Protein AF-A0A7C2QFV3-F1 (afdb_monomer)

Sequence (98 aa):
MKVKLNDEEYEIRLTVKAWPLLAFIDDRRLNAPKSAEEAIKRGEELDQALEKLMEMCVAPKPPKELWSKLLGIINIEENRQLKEAIELYEKFRGEHRG

Mean predicted aligned error: 4.09 Å

Foldseek 3Di:
DWDDDDPDIKAFDDDPVLVVLLVLLCVLVVDDQPDPVSVVVSVVVNVVSLQVNQVVTIPPRDDPVCSVVVNVVVVVVVVVVVVVVVVVVVVVVVVPPD

Secondary structure (DSSP, 8-state):
-EEEETTEEEEE---GGGHHHHHHHHHHHHSPPSSHHHHHHHHHHHHHHHHHHHHHHEESPPP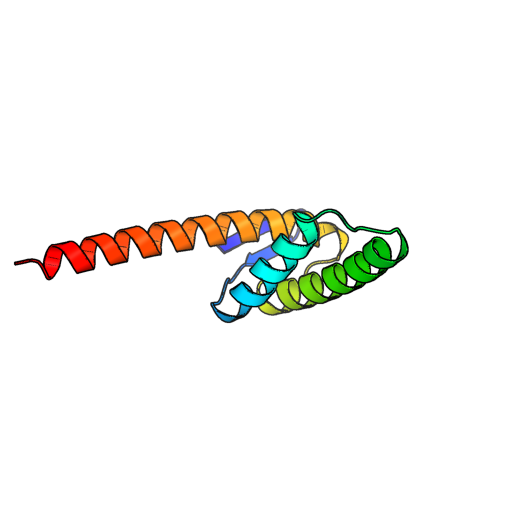GGGHHHHHHHHHHHHHHHHHHHHHHHHHHHHHT--

Solvent-accessible surface area (backbone atoms only — not comparable to full-atom values): 5675 Å² total; per-residue (Å²): 91,79,47,77,57,91,97,44,71,34,38,41,48,90,51,82,83,45,50,68,48,51,55,50,49,47,54,64,69,73,48,81,62,92,43,70,70,52,41,52,54,49,50,56,52,43,53,55,43,49,50,54,46,37,66,69,27,31,42,65,74,72,61,77,90,47,47,68,60,51,50,54,52,49,54,52,52,51,56,50,55,51,52,55,50,50,54,51,50,53,50,53,54,59,71,71,70,114

Radius of gyration: 16.71 Å; Cα contacts (8 Å, |Δi|>4): 59; chains: 1; bounding box: 31×45×50 Å

Structure (mmCIF, N/CA/C/O backbone):
data_AF-A0A7C2QFV3-F1
#
_entry.id   AF-A0A7C2QFV3-F1
#
loop_
_atom_site.group_PDB
_atom_site.id
_atom_site.type_symbol
_atom_site.label_atom_id
_atom_site.label_alt_id
_atom_site.label_comp_id
_atom_site.label_asym_id
_atom_site.label_entity_id
_atom_site.label_seq_id
_atom_site.pdbx_PDB_ins_code
_atom_site.Cartn_x
_atom_site.Cartn_y
_atom_site.Cartn_z
_atom_site.occupancy
_atom_site.B_iso_or_equiv
_atom_site.auth_seq_id
_atom_site.auth_comp_id
_atom_site.auth_asym_id
_atom_site.auth_atom_id
_atom_site.pdbx_PDB_model_num
ATOM 1 N N . MET A 1 1 ? -7.155 2.098 11.946 1.00 92.50 1 MET A N 1
ATOM 2 C CA . MET A 1 1 ? -6.887 3.390 12.620 1.00 92.50 1 MET A CA 1
ATOM 3 C C . MET A 1 1 ? -7.683 4.504 11.950 1.00 92.50 1 MET A C 1
ATOM 5 O O . MET A 1 1 ? -7.973 4.379 10.771 1.00 92.50 1 MET A O 1
ATOM 9 N N . LYS A 1 2 ? -8.023 5.581 12.662 1.00 95.56 2 LYS A N 1
ATOM 10 C CA . LYS A 1 2 ? -8.638 6.780 12.069 1.00 95.56 2 LYS A CA 1
ATOM 11 C C . LYS A 1 2 ? -7.609 7.898 11.973 1.00 95.56 2 LYS A C 1
ATOM 13 O O . LYS A 1 2 ? -6.840 8.086 12.914 1.00 95.56 2 LYS A O 1
ATOM 18 N N . VAL A 1 3 ? -7.599 8.622 10.862 1.00 94.81 3 VAL A N 1
ATOM 19 C CA . VAL A 1 3 ? -6.719 9.771 10.639 1.00 94.81 3 VAL A CA 1
ATOM 20 C C . VAL A 1 3 ? -7.506 10.931 10.060 1.00 94.81 3 VAL A C 1
ATOM 22 O O . VAL A 1 3 ? -8.299 10.756 9.142 1.00 94.81 3 VAL A O 1
ATOM 25 N N . LYS A 1 4 ? -7.276 12.132 10.589 1.00 95.06 4 LYS A N 1
ATOM 26 C CA . LYS A 1 4 ? -7.837 13.359 10.030 1.00 95.06 4 LYS A CA 1
ATOM 27 C C . LYS A 1 4 ? -6.816 13.990 9.092 1.00 95.06 4 LYS A C 1
ATOM 29 O O . LYS A 1 4 ? -5.706 14.302 9.522 1.00 95.06 4 LYS A O 1
ATOM 34 N N . LEU A 1 5 ? -7.185 14.171 7.829 1.00 92.12 5 LEU A N 1
ATOM 35 C CA . LEU A 1 5 ? -6.382 14.881 6.836 1.00 92.12 5 LEU A CA 1
ATOM 36 C C . LEU A 1 5 ? -7.248 15.982 6.228 1.00 92.12 5 LEU A C 1
ATOM 38 O O . LEU A 1 5 ? -8.307 15.707 5.672 1.00 92.12 5 LEU A O 1
ATOM 42 N N . ASN A 1 6 ? -6.782 17.228 6.328 1.00 88.94 6 ASN A N 1
ATOM 43 C CA . ASN A 1 6 ? -7.580 18.416 6.014 1.00 88.94 6 ASN A CA 1
ATOM 44 C C . ASN A 1 6 ? -8.896 18.410 6.827 1.00 88.94 6 ASN A C 1
ATOM 46 O O . ASN A 1 6 ? -8.868 18.238 8.051 1.00 88.94 6 ASN A O 1
ATOM 50 N N . ASP A 1 7 ? -10.031 18.562 6.147 1.00 91.62 7 ASP A N 1
ATOM 51 C CA . ASP A 1 7 ? -11.368 18.594 6.740 1.00 91.62 7 ASP A CA 1
ATOM 52 C C . ASP A 1 7 ? -12.071 17.223 6.743 1.00 91.62 7 ASP A C 1
ATOM 54 O O . ASP A 1 7 ? -13.219 17.130 7.175 1.00 91.62 7 ASP A O 1
ATOM 58 N N . GLU A 1 8 ? -11.393 16.149 6.316 1.00 94.88 8 GLU A N 1
ATOM 59 C CA . GLU A 1 8 ? -11.971 14.806 6.194 1.00 94.88 8 GLU A CA 1
ATOM 60 C C . GLU A 1 8 ? -11.308 13.800 7.155 1.00 94.88 8 GLU A C 1
ATOM 62 O O . GLU A 1 8 ? -10.114 13.878 7.469 1.00 94.88 8 GLU A O 1
ATOM 67 N N . GLU A 1 9 ? -12.103 12.856 7.664 1.00 97.31 9 GLU A N 1
ATOM 68 C CA . GLU A 1 9 ? -11.627 11.724 8.462 1.00 97.31 9 GLU A CA 1
ATOM 69 C C . GLU A 1 9 ? -11.579 10.476 7.580 1.00 97.31 9 GLU A C 1
ATOM 71 O O . GLU A 1 9 ? -12.582 10.086 6.988 1.00 97.31 9 GLU A O 1
ATOM 76 N N . TYR A 1 10 ? -10.415 9.834 7.542 1.00 97.31 10 TYR A N 1
ATOM 77 C CA . TYR A 1 10 ? -10.198 8.577 6.849 1.00 97.31 10 TYR A CA 1
ATOM 78 C C . TYR A 1 10 ? -9.996 7.454 7.854 1.00 97.31 10 TYR A C 1
ATOM 80 O O . TYR A 1 10 ? -9.192 7.542 8.787 1.00 97.31 10 TYR A O 1
ATOM 88 N N . GLU A 1 11 ? -10.696 6.357 7.633 1.00 97.25 11 GLU A N 1
ATOM 89 C CA . GLU A 1 11 ? -10.468 5.110 8.326 1.00 97.25 11 GLU A CA 1
ATOM 90 C C . GLU A 1 11 ? -9.543 4.218 7.500 1.00 97.25 11 GLU A C 1
ATOM 92 O O . GLU A 1 11 ? -9.860 3.838 6.377 1.00 97.25 11 GLU A O 1
ATOM 97 N N . ILE A 1 12 ? -8.404 3.863 8.086 1.00 95.81 12 ILE A N 1
ATOM 98 C CA . ILE A 1 12 ? -7.425 2.950 7.509 1.00 95.81 12 ILE 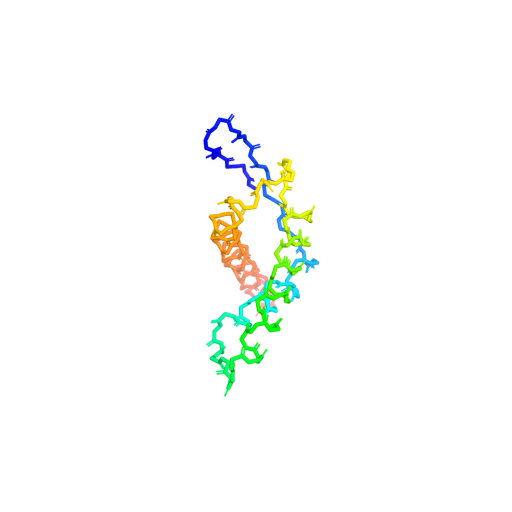A CA 1
ATOM 99 C C . ILE A 1 12 ? -7.608 1.569 8.136 1.00 95.81 12 ILE A C 1
ATOM 101 O O . ILE A 1 12 ? -7.473 1.407 9.355 1.00 95.81 12 ILE A O 1
ATOM 105 N N . ARG A 1 13 ? -7.880 0.564 7.308 1.00 93.88 13 ARG A N 1
ATOM 106 C CA . ARG A 1 13 ? -8.008 -0.842 7.704 1.00 93.88 13 ARG A CA 1
ATOM 107 C C . ARG A 1 13 ? -7.090 -1.701 6.848 1.00 93.88 13 ARG A C 1
ATOM 109 O O . ARG A 1 13 ? -7.436 -2.065 5.729 1.00 93.88 13 ARG A O 1
ATOM 116 N N . LEU A 1 14 ? -5.926 -2.050 7.392 1.00 92.25 14 LEU A N 1
ATOM 117 C CA . LEU A 1 14 ? -5.055 -3.022 6.742 1.00 92.25 14 LEU A CA 1
ATOM 118 C C . LEU A 1 14 ? -5.610 -4.427 6.911 1.00 92.25 14 LEU A C 1
ATOM 120 O O . LEU A 1 14 ? -6.028 -4.832 7.994 1.00 92.25 14 LEU A O 1
ATOM 124 N N . THR A 1 15 ? -5.603 -5.163 5.810 1.00 88.00 15 THR A N 1
ATOM 125 C CA . THR A 1 15 ? -5.967 -6.575 5.773 1.00 88.00 15 THR A CA 1
ATOM 126 C C . THR A 1 15 ? -4.801 -7.356 5.188 1.00 88.00 15 THR A C 1
ATOM 128 O O . THR A 1 15 ? -4.009 -6.810 4.422 1.00 88.00 15 THR A O 1
ATOM 131 N N . VAL A 1 16 ? -4.729 -8.659 5.463 1.00 88.75 16 VAL A N 1
ATOM 132 C CA . VAL A 1 16 ? -3.717 -9.550 4.860 1.00 88.75 16 VAL A CA 1
ATOM 133 C C . VAL A 1 16 ? -3.733 -9.493 3.323 1.00 88.75 16 VAL A C 1
ATOM 135 O O . VAL A 1 16 ? -2.707 -9.695 2.681 1.00 88.75 16 VAL A O 1
ATOM 138 N N . LYS A 1 17 ? -4.876 -9.155 2.709 1.00 91.56 17 LYS A N 1
ATOM 139 C CA . LYS A 1 17 ? -4.998 -9.005 1.249 1.00 91.56 17 LYS A CA 1
ATOM 140 C C . LYS A 1 17 ? -4.244 -7.789 0.696 1.00 91.56 17 LYS A C 1
ATOM 142 O O . LYS A 1 17 ? -3.997 -7.745 -0.505 1.00 91.56 17 LYS A O 1
ATOM 147 N N . ALA A 1 18 ? -3.872 -6.833 1.546 1.00 93.88 18 ALA A N 1
ATOM 148 C CA . ALA A 1 18 ? -3.099 -5.658 1.160 1.00 93.88 18 ALA A CA 1
ATOM 149 C C . ALA A 1 18 ? -1.595 -5.948 1.041 1.00 93.88 18 ALA A C 1
ATOM 151 O O . ALA A 1 18 ? -0.907 -5.259 0.294 1.00 93.88 18 ALA A O 1
ATOM 152 N N . TRP A 1 19 ? -1.077 -6.977 1.722 1.00 93.06 19 TRP A N 1
ATOM 153 C CA . TRP A 1 19 ? 0.363 -7.266 1.759 1.00 93.06 19 TRP A CA 1
ATOM 154 C C . TRP A 1 19 ? 0.996 -7.509 0.383 1.00 93.06 19 TRP A C 1
ATOM 156 O O . TRP A 1 19 ? 2.055 -6.940 0.129 1.00 93.06 19 TRP A O 1
ATOM 166 N N . PRO A 1 20 ? 0.379 -8.259 -0.556 1.00 94.94 20 PRO A N 1
ATOM 167 C CA . PRO A 1 20 ? 0.944 -8.395 -1.899 1.00 94.94 20 PRO A CA 1
ATOM 168 C C . PRO A 1 20 ? 1.045 -7.060 -2.648 1.00 94.94 20 PRO A C 1
ATOM 170 O O . PRO A 1 20 ? 1.989 -6.859 -3.408 1.00 94.94 20 PRO A O 1
ATOM 173 N N . LEU A 1 21 ? 0.095 -6.142 -2.431 1.00 95.81 21 LEU A N 1
ATOM 174 C CA . LEU A 1 21 ? 0.124 -4.807 -3.035 1.00 95.81 21 LEU A CA 1
ATOM 175 C C . LEU A 1 21 ? 1.223 -3.943 -2.413 1.00 95.81 21 LEU A C 1
ATOM 177 O O . LEU A 1 21 ? 1.937 -3.272 -3.149 1.00 95.81 21 LEU A O 1
ATOM 181 N N . LEU A 1 22 ? 1.388 -3.989 -1.090 1.00 95.00 22 LEU A N 1
ATOM 182 C CA . LEU A 1 22 ? 2.451 -3.266 -0.384 1.00 95.00 22 LEU A CA 1
ATOM 183 C C . LEU A 1 22 ? 3.837 -3.746 -0.823 1.00 95.00 22 LEU A C 1
ATOM 185 O O . LEU A 1 22 ? 4.655 -2.935 -1.246 1.00 95.00 22 LEU A O 1
ATOM 189 N N . ALA A 1 23 ? 4.050 -5.063 -0.865 1.00 93.69 23 ALA A N 1
ATOM 190 C CA . ALA A 1 23 ? 5.295 -5.651 -1.353 1.00 93.69 23 ALA A CA 1
ATOM 191 C C . ALA A 1 23 ? 5.591 -5.265 -2.813 1.00 93.69 23 ALA A C 1
ATOM 193 O O . ALA A 1 23 ? 6.732 -4.962 -3.159 1.00 93.69 23 ALA A O 1
ATOM 194 N N . PHE A 1 24 ? 4.566 -5.246 -3.671 1.00 95.56 24 PHE A N 1
ATOM 195 C CA . PHE A 1 24 ? 4.708 -4.797 -5.054 1.00 95.56 24 PHE A CA 1
ATOM 196 C C . PHE A 1 24 ? 5.090 -3.313 -5.145 1.00 95.56 24 PHE A C 1
ATOM 198 O O . PHE A 1 24 ? 6.003 -2.953 -5.886 1.00 95.56 24 PHE A O 1
ATOM 205 N N . ILE A 1 25 ? 4.415 -2.448 -4.382 1.00 94.75 25 ILE A N 1
ATOM 206 C CA . ILE A 1 25 ? 4.706 -1.011 -4.336 1.00 94.75 25 ILE A CA 1
ATOM 207 C C . ILE A 1 25 ? 6.147 -0.774 -3.869 1.00 94.75 25 ILE A C 1
ATOM 209 O O . ILE A 1 25 ? 6.863 0.021 -4.479 1.00 94.75 25 ILE A O 1
ATOM 213 N N . ASP A 1 26 ? 6.595 -1.484 -2.836 1.00 92.31 26 ASP A N 1
ATOM 214 C CA . ASP A 1 26 ? 7.955 -1.358 -2.318 1.00 92.31 26 ASP A CA 1
ATOM 215 C C . ASP A 1 26 ? 9.006 -1.865 -3.314 1.00 92.31 26 ASP A C 1
ATOM 217 O O . ASP A 1 26 ? 9.988 -1.162 -3.557 1.00 92.31 26 ASP A O 1
ATOM 221 N N . ASP A 1 27 ? 8.780 -3.007 -3.978 1.00 92.75 27 ASP A N 1
ATOM 222 C CA . ASP A 1 27 ? 9.655 -3.499 -5.057 1.00 92.75 27 ASP A CA 1
ATOM 223 C C . ASP A 1 27 ? 9.845 -2.443 -6.152 1.00 92.75 27 ASP A C 1
ATOM 225 O O . ASP A 1 27 ? 10.970 -2.148 -6.572 1.00 92.75 27 ASP A O 1
ATOM 229 N N . ARG A 1 28 ? 8.741 -1.829 -6.591 1.00 89.81 28 ARG A N 1
ATOM 230 C CA . ARG A 1 28 ? 8.771 -0.815 -7.647 1.00 89.81 28 ARG A CA 1
ATOM 231 C C . ARG A 1 28 ? 9.444 0.482 -7.215 1.00 89.81 28 ARG A C 1
ATOM 233 O O . ARG A 1 28 ? 10.066 1.121 -8.063 1.00 89.81 28 ARG A O 1
ATOM 240 N N . ARG A 1 29 ? 9.350 0.858 -5.935 1.00 86.38 29 ARG A N 1
ATOM 241 C CA . ARG A 1 29 ? 9.962 2.078 -5.378 1.00 86.38 29 ARG A CA 1
ATOM 242 C C . ARG A 1 29 ? 11.449 1.930 -5.075 1.00 86.38 29 ARG A C 1
ATOM 244 O O . ARG A 1 29 ? 12.186 2.898 -5.234 1.00 86.38 29 ARG A O 1
ATOM 251 N N . LEU A 1 30 ? 11.881 0.762 -4.604 1.00 89.19 30 LEU A N 1
ATOM 252 C CA . LEU A 1 30 ? 13.249 0.549 -4.122 1.00 89.19 30 LEU A CA 1
ATOM 253 C C . LEU A 1 30 ? 14.227 0.185 -5.242 1.00 89.19 30 LEU A C 1
ATOM 255 O O . LEU A 1 30 ? 15.419 0.473 -5.137 1.00 89.19 30 LEU A O 1
ATOM 259 N N . ASN A 1 31 ? 13.741 -0.415 -6.327 1.00 90.38 31 ASN A N 1
ATOM 260 C CA . ASN A 1 31 ? 14.587 -0.807 -7.446 1.00 90.38 31 ASN A CA 1
ATOM 261 C C . ASN A 1 31 ? 14.631 0.283 -8.517 1.00 90.38 31 ASN A C 1
ATOM 263 O O . ASN A 1 31 ? 13.597 0.649 -9.071 1.00 90.38 31 ASN A O 1
ATOM 267 N N . ALA A 1 32 ? 15.828 0.736 -8.887 1.00 90.12 32 ALA A N 1
ATOM 268 C CA . ALA A 1 32 ? 15.981 1.678 -9.992 1.00 90.12 32 ALA A CA 1
ATOM 269 C C . ALA A 1 32 ? 15.516 1.048 -11.326 1.00 90.12 32 ALA A C 1
ATOM 271 O O . ALA A 1 32 ? 15.859 -0.108 -11.607 1.00 90.12 32 ALA A O 1
ATOM 272 N N . PRO A 1 33 ? 14.746 1.772 -12.160 1.00 93.81 33 PRO A N 1
ATOM 273 C CA . PRO A 1 33 ? 14.439 1.327 -13.515 1.00 93.81 33 PRO A CA 1
ATOM 274 C C . PRO A 1 33 ? 15.714 1.330 -14.369 1.00 93.81 33 PRO A C 1
ATOM 276 O O . PRO A 1 33 ? 16.595 2.170 -14.190 1.00 93.81 33 PRO A O 1
ATOM 279 N N . LYS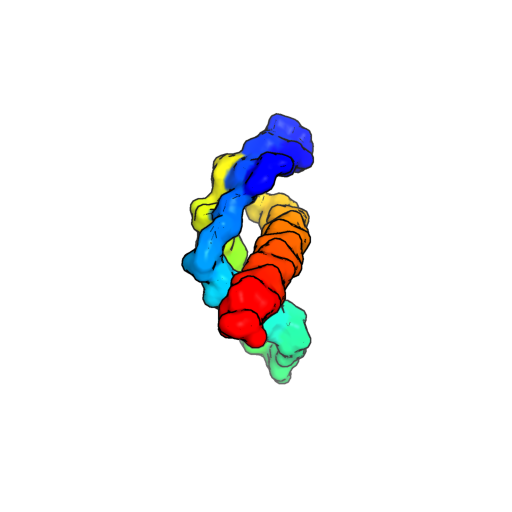 A 1 34 ? 15.815 0.401 -15.323 1.00 95.44 34 LYS A N 1
ATOM 280 C CA . LYS A 1 34 ? 16.983 0.263 -16.211 1.00 95.44 34 LYS A CA 1
ATOM 281 C C . LYS A 1 34 ? 1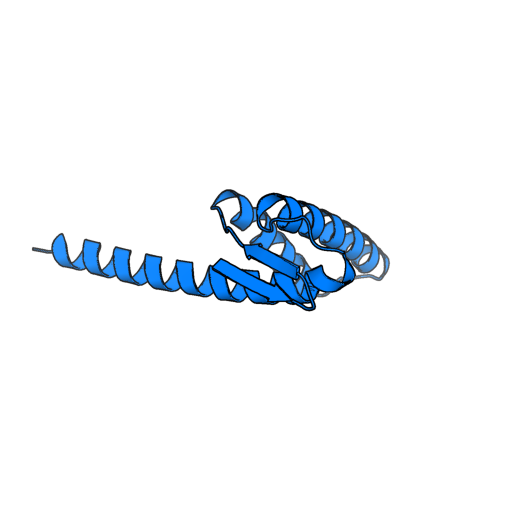6.895 1.148 -17.456 1.00 95.44 34 LYS A C 1
ATOM 283 O O . LYS A 1 34 ? 17.867 1.257 -18.195 1.00 95.44 34 LYS A O 1
ATOM 288 N N . SER A 1 35 ? 15.727 1.731 -17.713 1.00 97.38 35 SER A N 1
ATOM 289 C CA . SER A 1 35 ? 15.433 2.567 -18.880 1.00 97.38 35 SER A CA 1
ATOM 290 C C . SER A 1 35 ? 14.297 3.547 -18.582 1.00 97.38 35 SER A C 1
ATOM 292 O O . SER A 1 35 ? 13.570 3.386 -17.597 1.00 97.38 35 SER A O 1
ATOM 294 N N . ALA A 1 36 ? 14.130 4.550 -19.445 1.00 96.38 36 ALA A N 1
ATOM 295 C CA . ALA A 1 36 ? 13.009 5.483 -19.363 1.00 96.38 36 ALA A CA 1
ATOM 296 C C . ALA A 1 36 ? 11.671 4.777 -19.638 1.00 96.38 36 ALA A C 1
ATOM 298 O O . ALA A 1 36 ? 10.690 5.026 -18.943 1.00 96.38 36 ALA A O 1
ATOM 299 N N . GLU A 1 37 ? 11.645 3.841 -20.588 1.00 97.31 37 GLU A N 1
ATOM 300 C CA . GLU A 1 37 ? 10.468 3.035 -20.916 1.00 97.31 37 GLU A CA 1
ATOM 301 C C . GLU A 1 37 ? 10.029 2.181 -19.721 1.00 97.31 37 GLU A C 1
ATOM 303 O O . GLU A 1 37 ? 8.844 2.120 -19.390 1.00 97.31 37 GLU A O 1
ATOM 308 N N . GLU A 1 38 ? 10.984 1.557 -19.024 1.00 95.69 38 GLU A N 1
ATOM 309 C CA . GLU A 1 38 ? 10.693 0.820 -17.794 1.00 95.69 38 GLU A CA 1
ATOM 310 C C . GLU A 1 38 ? 10.188 1.750 -16.686 1.00 95.69 38 GLU A C 1
ATOM 312 O O . GLU A 1 38 ? 9.259 1.385 -15.967 1.00 95.69 38 GLU A O 1
ATOM 317 N N . ALA A 1 39 ? 10.758 2.950 -16.551 1.00 95.00 39 ALA A N 1
ATOM 318 C CA . ALA A 1 39 ? 10.313 3.925 -15.560 1.00 95.00 39 ALA A CA 1
ATOM 319 C C . ALA A 1 39 ? 8.851 4.349 -15.786 1.00 95.00 39 ALA A C 1
ATOM 321 O O . ALA A 1 39 ? 8.072 4.368 -14.834 1.00 95.00 39 ALA A O 1
ATOM 322 N N . ILE A 1 40 ? 8.466 4.624 -17.039 1.00 96.00 40 ILE A N 1
ATOM 323 C CA . ILE A 1 40 ? 7.090 4.990 -17.413 1.00 96.00 40 ILE A CA 1
ATOM 324 C C . ILE A 1 40 ? 6.129 3.848 -17.078 1.00 96.00 40 ILE A C 1
ATOM 326 O O . ILE A 1 40 ? 5.166 4.055 -16.342 1.00 96.00 40 ILE A O 1
ATOM 330 N N . LYS A 1 41 ? 6.439 2.626 -17.528 1.00 95.19 41 LYS A N 1
ATOM 331 C CA . LYS A 1 41 ? 5.613 1.445 -17.244 1.00 95.19 41 LYS A CA 1
ATOM 332 C C . LYS A 1 41 ? 5.449 1.207 -15.740 1.00 95.19 41 LYS A C 1
ATOM 334 O O . LYS A 1 41 ? 4.356 0.903 -15.271 1.00 95.19 41 LYS A O 1
ATOM 339 N N . ARG A 1 42 ? 6.526 1.352 -14.963 1.00 94.50 42 ARG A N 1
ATOM 340 C CA . ARG A 1 42 ? 6.468 1.211 -13.501 1.00 94.50 42 ARG A CA 1
ATOM 341 C C . ARG A 1 42 ? 5.612 2.289 -12.846 1.00 94.50 42 ARG A C 1
ATOM 343 O O . ARG A 1 42 ? 4.950 1.988 -11.860 1.00 94.50 42 ARG A O 1
ATOM 350 N N . GLY A 1 43 ? 5.612 3.512 -13.375 1.00 93.12 43 GLY A N 1
ATOM 351 C CA . GLY A 1 43 ? 4.714 4.573 -12.920 1.00 93.12 43 GLY A CA 1
ATOM 352 C C . GLY A 1 43 ? 3.244 4.176 -13.065 1.00 93.12 43 GLY A C 1
ATOM 353 O O . GLY A 1 43 ? 2.485 4.271 -12.105 1.00 93.12 43 GLY A O 1
ATOM 354 N N . GLU A 1 44 ? 2.865 3.634 -14.223 1.00 95.25 44 GLU A N 1
ATOM 355 C CA . GLU A 1 44 ? 1.498 3.153 -14.478 1.00 95.25 44 GLU A CA 1
ATOM 356 C C . GLU A 1 44 ? 1.116 1.983 -13.560 1.00 95.25 44 GLU A C 1
ATOM 358 O O . GLU A 1 44 ? 0.018 1.942 -13.003 1.00 95.25 44 GLU A O 1
ATOM 363 N N . GLU A 1 45 ? 2.034 1.033 -13.369 1.00 94.94 45 GLU A N 1
ATOM 364 C CA . GLU A 1 45 ? 1.840 -0.092 -12.455 1.00 94.94 45 GLU A CA 1
ATOM 365 C C . GLU A 1 45 ? 1.672 0.368 -10.994 1.00 94.94 45 GLU A C 1
ATOM 367 O O . GLU A 1 45 ? 0.826 -0.163 -10.269 1.00 94.94 45 GLU A O 1
ATOM 372 N N . LEU A 1 46 ? 2.460 1.359 -10.561 1.00 94.50 46 LEU A N 1
ATOM 373 C CA . LEU A 1 46 ? 2.374 1.952 -9.226 1.00 94.50 46 LEU A CA 1
ATOM 374 C C . LEU A 1 46 ? 1.038 2.661 -9.012 1.00 94.50 46 LEU A C 1
ATOM 376 O O . LEU A 1 46 ? 0.408 2.444 -7.979 1.00 94.50 46 LEU A O 1
ATOM 380 N N . ASP A 1 47 ? 0.575 3.447 -9.984 1.00 94.75 47 ASP A N 1
ATOM 381 C CA . ASP A 1 47 ? -0.720 4.126 -9.904 1.00 94.75 47 ASP A CA 1
ATOM 382 C C . ASP A 1 47 ? -1.873 3.125 -9.748 1.00 94.75 47 ASP A C 1
ATOM 384 O O . ASP A 1 47 ? -2.744 3.309 -8.895 1.00 94.75 47 ASP A O 1
ATOM 388 N N . GLN A 1 48 ? -1.852 2.022 -10.504 1.00 96.06 48 GLN A N 1
ATOM 389 C CA . GLN A 1 48 ? -2.860 0.962 -10.396 1.00 96.06 48 GLN A CA 1
ATOM 390 C C . GLN A 1 48 ? -2.803 0.230 -9.049 1.00 96.06 48 GLN A C 1
ATOM 392 O O . GLN A 1 48 ? -3.842 -0.122 -8.481 1.00 96.06 48 GLN A O 1
ATOM 397 N N . ALA A 1 49 ? -1.601 -0.036 -8.534 1.00 96.12 49 ALA A N 1
ATOM 398 C CA . ALA A 1 49 ? -1.428 -0.693 -7.243 1.00 96.12 49 ALA A CA 1
ATOM 399 C C . ALA A 1 49 ? -1.890 0.208 -6.089 1.00 96.12 49 ALA A C 1
ATOM 401 O O . ALA A 1 49 ? -2.578 -0.267 -5.183 1.00 96.12 49 ALA A O 1
ATOM 402 N N . LEU A 1 50 ? -1.569 1.504 -6.149 1.00 95.94 50 LEU A N 1
ATOM 403 C CA . LEU A 1 50 ? -2.011 2.492 -5.169 1.00 95.94 50 LEU A CA 1
ATOM 404 C C . LEU A 1 50 ? -3.521 2.675 -5.202 1.00 95.94 50 LEU A C 1
ATOM 406 O O . LEU A 1 50 ? -4.134 2.703 -4.142 1.00 95.94 50 LEU A O 1
ATOM 410 N N . GLU A 1 51 ? -4.136 2.722 -6.383 1.00 96.75 51 GLU A N 1
ATOM 411 C CA . GLU A 1 51 ? -5.590 2.803 -6.493 1.00 96.75 51 GLU A CA 1
ATOM 412 C C . GLU A 1 51 ? -6.277 1.640 -5.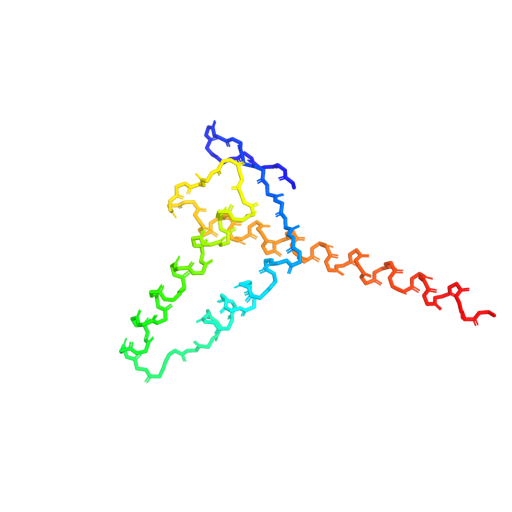771 1.00 96.75 51 GLU A C 1
ATOM 414 O O . GLU A 1 51 ? -7.122 1.859 -4.902 1.00 96.75 51 GLU A O 1
ATOM 419 N N . LYS A 1 52 ? -5.849 0.405 -6.063 1.00 96.50 52 LYS A N 1
ATOM 420 C CA . LYS A 1 52 ? -6.385 -0.802 -5.417 1.00 96.50 52 LYS A CA 1
ATOM 421 C C . LYS A 1 52 ? -6.140 -0.809 -3.912 1.00 96.50 52 LYS A C 1
ATOM 423 O O . LYS A 1 52 ? -7.005 -1.241 -3.153 1.00 96.50 52 LYS A O 1
ATOM 428 N N . LEU A 1 53 ? -4.970 -0.346 -3.473 1.00 96.88 53 LEU A N 1
ATOM 429 C CA . LEU A 1 53 ? -4.644 -0.251 -2.054 1.00 96.88 53 LEU A CA 1
ATOM 430 C C . LEU A 1 53 ? -5.562 0.755 -1.347 1.00 96.88 53 LEU A C 1
ATOM 432 O O . LEU A 1 53 ? -6.088 0.448 -0.280 1.00 96.88 53 LEU A O 1
ATOM 436 N N . MET A 1 54 ? -5.788 1.928 -1.943 1.00 96.69 54 MET A N 1
ATOM 437 C CA . MET A 1 54 ? -6.651 2.967 -1.377 1.00 96.69 54 MET A CA 1
ATOM 438 C C . MET A 1 54 ? -8.111 2.514 -1.316 1.00 96.69 54 MET A C 1
ATOM 440 O O . MET A 1 54 ? -8.753 2.702 -0.290 1.00 96.69 54 MET A O 1
ATOM 444 N N . GLU A 1 55 ? -8.616 1.856 -2.361 1.00 95.50 55 GLU A N 1
ATOM 445 C CA . GLU A 1 55 ? -9.967 1.273 -2.377 1.00 95.50 55 GLU A CA 1
ATOM 446 C C . GLU A 1 55 ? -10.161 0.182 -1.322 1.00 95.50 55 GLU A C 1
ATOM 448 O O . GLU A 1 55 ? -11.239 0.056 -0.743 1.00 95.50 55 GLU A O 1
ATOM 453 N N . MET A 1 56 ? -9.126 -0.621 -1.078 1.00 95.62 56 MET A N 1
ATOM 454 C CA . MET A 1 56 ? -9.196 -1.732 -0.136 1.00 95.62 56 MET A CA 1
ATOM 455 C C . MET A 1 56 ? -9.056 -1.282 1.317 1.00 95.62 56 MET A C 1
ATOM 457 O O . MET A 1 56 ? -9.707 -1.843 2.200 1.00 95.62 56 MET A O 1
ATOM 461 N N . CYS A 1 57 ? -8.168 -0.321 1.566 1.00 95.94 57 CYS A N 1
ATOM 462 C CA . CYS A 1 57 ? -7.665 -0.045 2.905 1.00 95.94 57 CYS A CA 1
ATOM 463 C C . CYS A 1 57 ? -8.102 1.304 3.466 1.00 95.94 57 CYS A C 1
ATOM 465 O O . CYS A 1 57 ? -7.870 1.518 4.652 1.00 95.94 57 CYS A O 1
ATOM 467 N N . VAL A 1 58 ? -8.687 2.210 2.674 1.00 96.75 58 VAL A N 1
ATOM 468 C CA . VAL A 1 58 ? -9.033 3.567 3.121 1.00 96.75 58 VAL A CA 1
ATOM 469 C C . VAL A 1 58 ? -10.495 3.886 2.818 1.00 96.75 58 VAL A C 1
ATOM 471 O O . VAL A 1 58 ? -10.944 3.788 1.678 1.00 96.75 58 VAL A O 1
ATOM 474 N N . ALA A 1 59 ? -11.240 4.294 3.844 1.00 96.19 59 ALA A N 1
ATOM 475 C CA . ALA A 1 59 ? -12.632 4.712 3.722 1.00 96.19 59 ALA A CA 1
ATOM 476 C C . ALA A 1 59 ? -12.840 6.110 4.334 1.00 96.19 59 ALA A C 1
ATOM 478 O O . ALA A 1 59 ? -12.468 6.302 5.492 1.00 96.19 59 ALA A O 1
ATOM 479 N N . PRO A 1 60 ? -13.455 7.068 3.617 1.00 95.75 60 PRO A N 1
ATOM 480 C CA . PRO A 1 60 ? -13.869 7.001 2.206 1.00 95.75 60 PRO A CA 1
ATOM 481 C C . PRO A 1 60 ? -12.670 6.957 1.235 1.00 95.75 60 PRO A C 1
ATOM 483 O O . PRO A 1 60 ? -11.535 7.189 1.651 1.00 95.75 60 PRO A O 1
ATOM 486 N N . LYS A 1 61 ? -12.906 6.641 -0.056 1.00 93.94 61 LYS A N 1
ATOM 487 C CA . LYS A 1 61 ? -11.830 6.605 -1.071 1.00 93.94 61 LYS A CA 1
ATOM 488 C C . LYS A 1 61 ? -11.190 8.000 -1.159 1.00 93.94 61 LYS A C 1
ATOM 490 O O . LYS A 1 61 ? -11.886 8.948 -1.525 1.00 93.94 61 LYS A O 1
ATOM 495 N N . PRO A 1 62 ? -9.890 8.137 -0.857 1.00 94.19 62 PRO A N 1
ATOM 496 C CA . PRO A 1 62 ? -9.230 9.430 -0.813 1.00 94.19 62 PRO A CA 1
ATOM 497 C C . PRO A 1 62 ? -8.943 9.969 -2.223 1.00 94.19 62 PRO A C 1
ATOM 499 O O . PRO A 1 62 ? -8.674 9.184 -3.145 1.00 94.19 62 PRO A O 1
ATOM 502 N N . PRO A 1 63 ? -8.914 11.301 -2.399 1.00 95.19 63 PRO A N 1
ATOM 503 C CA . PRO A 1 63 ? -8.454 11.922 -3.635 1.00 95.19 63 PRO A CA 1
ATOM 504 C C . PRO A 1 63 ? -6.958 11.634 -3.876 1.00 95.19 63 PRO A C 1
ATOM 506 O O . PRO A 1 63 ? -6.190 11.421 -2.928 1.00 95.19 63 PRO A O 1
ATOM 509 N N . LYS A 1 64 ? -6.537 11.591 -5.151 1.00 94.88 64 LYS A N 1
ATOM 510 C CA . LYS A 1 64 ? -5.194 11.130 -5.567 1.00 94.88 64 LYS A CA 1
ATOM 511 C C . LYS A 1 64 ? -4.058 11.923 -4.923 1.00 94.88 64 LYS A C 1
ATOM 513 O O . LYS A 1 64 ? -3.015 11.364 -4.596 1.00 94.88 64 LYS A O 1
ATOM 518 N N . GLU A 1 65 ? -4.274 13.206 -4.661 1.00 94.75 65 GLU A N 1
ATOM 519 C CA . GLU A 1 65 ? -3.296 14.112 -4.057 1.00 94.75 65 GLU A CA 1
ATOM 520 C C . GLU A 1 65 ? -2.926 13.707 -2.617 1.00 94.75 65 GLU A C 1
ATOM 522 O O . GLU A 1 65 ? -1.878 14.106 -2.105 1.00 94.75 65 GLU A O 1
ATOM 527 N N . LEU A 1 66 ? -3.765 12.900 -1.954 1.00 95.00 66 LEU A N 1
ATOM 528 C CA . LEU A 1 66 ? -3.521 12.396 -0.602 1.00 95.00 66 LEU A CA 1
ATOM 529 C C . LEU A 1 66 ? -2.892 10.999 -0.568 1.00 95.00 66 LEU A C 1
ATOM 531 O O . LEU A 1 66 ? -2.455 10.568 0.502 1.00 95.00 66 LEU A O 1
ATOM 535 N N . TRP A 1 67 ? -2.796 10.295 -1.701 1.00 94.56 67 TRP A N 1
ATOM 536 C CA . TRP A 1 67 ? -2.364 8.892 -1.734 1.00 94.56 67 TRP A CA 1
ATOM 537 C C . TRP A 1 67 ? -0.957 8.688 -1.169 1.00 94.56 67 TRP A C 1
ATOM 539 O O . TRP A 1 67 ? -0.739 7.751 -0.410 1.00 94.56 67 TRP A O 1
ATOM 549 N N . SER A 1 68 ? -0.011 9.585 -1.458 1.00 92.44 68 SER A N 1
ATOM 550 C CA . SER A 1 68 ? 1.360 9.484 -0.934 1.00 92.44 68 SER A CA 1
ATOM 551 C C . SER A 1 68 ? 1.423 9.624 0.593 1.00 92.44 68 SER A C 1
ATOM 553 O O . SER A 1 68 ? 2.151 8.883 1.255 1.00 92.44 68 SER A O 1
ATOM 555 N N . LYS A 1 69 ? 0.624 10.532 1.170 1.00 95.06 69 LYS A N 1
ATOM 556 C CA . LYS A 1 69 ? 0.523 10.725 2.626 1.00 95.06 69 LYS A CA 1
ATOM 557 C C . LYS A 1 69 ? -0.123 9.513 3.290 1.00 95.06 69 LYS A C 1
ATOM 559 O O . LYS A 1 69 ? 0.385 9.017 4.292 1.00 95.06 69 LYS A O 1
ATOM 564 N N . LEU A 1 70 ? -1.217 9.020 2.713 1.00 95.62 70 LEU A N 1
ATOM 565 C CA . LEU A 1 70 ? -1.939 7.855 3.220 1.00 95.62 70 LEU A CA 1
ATOM 566 C C . LEU A 1 70 ? -1.121 6.570 3.096 1.00 95.62 70 LEU A C 1
ATOM 568 O O . LEU A 1 70 ? -1.137 5.775 4.028 1.00 95.62 70 LEU A O 1
ATOM 572 N N . LEU A 1 71 ? -0.336 6.405 2.028 1.00 95.38 71 LEU A N 1
ATOM 573 C CA . LEU A 1 71 ? 0.630 5.312 1.905 1.00 95.38 71 LEU A CA 1
ATOM 574 C C . LEU A 1 71 ? 1.665 5.361 3.036 1.00 95.38 71 LEU A C 1
ATOM 576 O O . LEU A 1 71 ? 1.967 4.339 3.638 1.00 95.38 71 LEU A O 1
ATOM 580 N N . GLY A 1 72 ? 2.170 6.550 3.379 1.00 94.62 72 GLY A N 1
ATOM 581 C CA . GLY A 1 72 ? 3.064 6.714 4.527 1.00 94.62 72 GLY A CA 1
ATOM 582 C C . GLY A 1 72 ? 2.430 6.253 5.845 1.00 94.62 72 GLY A C 1
ATOM 583 O O . GLY A 1 72 ? 3.074 5.563 6.632 1.00 94.62 72 GLY A O 1
ATOM 584 N N . ILE A 1 73 ? 1.157 6.583 6.070 1.00 95.19 73 ILE A N 1
ATOM 585 C CA . ILE A 1 73 ? 0.417 6.160 7.268 1.00 95.19 73 ILE A CA 1
ATOM 586 C C . ILE A 1 73 ? 0.161 4.646 7.255 1.00 95.19 73 ILE A C 1
ATOM 588 O O . ILE A 1 73 ? 0.332 3.989 8.280 1.00 95.19 73 ILE A O 1
ATOM 592 N N . ILE A 1 74 ? -0.195 4.085 6.099 1.00 95.44 74 ILE A N 1
ATOM 593 C CA . ILE A 1 74 ? -0.341 2.641 5.896 1.00 95.44 74 ILE A CA 1
ATOM 594 C C . ILE A 1 74 ? 0.957 1.914 6.263 1.00 95.44 74 ILE A C 1
ATOM 596 O O . ILE A 1 74 ? 0.910 0.974 7.049 1.00 95.44 74 ILE A O 1
ATOM 600 N N . ASN A 1 75 ? 2.112 2.386 5.794 1.00 93.69 75 ASN A N 1
ATOM 601 C CA . ASN A 1 75 ? 3.398 1.764 6.113 1.00 93.69 75 ASN A CA 1
ATOM 602 C C . ASN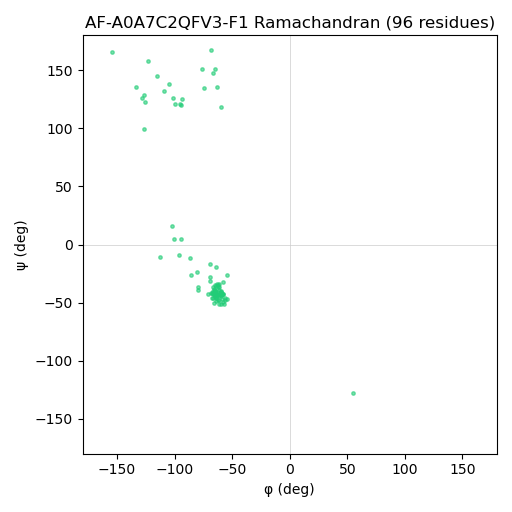 A 1 75 ? 3.715 1.829 7.622 1.00 93.69 75 ASN A C 1
ATOM 604 O O . ASN A 1 75 ? 4.329 0.917 8.174 1.00 93.69 75 ASN A O 1
ATOM 608 N N . ILE A 1 76 ? 3.301 2.890 8.323 1.00 93.31 76 ILE A N 1
ATOM 609 C CA . ILE A 1 76 ? 3.453 2.984 9.787 1.00 93.31 76 ILE A CA 1
ATOM 610 C C . ILE A 1 76 ? 2.571 1.942 10.488 1.00 93.31 76 ILE A C 1
ATOM 612 O O . ILE A 1 76 ? 3.037 1.248 11.393 1.00 93.31 76 ILE A O 1
ATOM 616 N N . GLU A 1 77 ? 1.312 1.822 10.067 1.00 93.44 77 GLU A N 1
ATOM 617 C CA . GLU A 1 77 ? 0.360 0.852 10.613 1.00 93.44 77 GLU A CA 1
ATOM 618 C C . GLU A 1 77 ? 0.805 -0.595 10.352 1.00 93.44 77 GLU A C 1
ATOM 620 O O . GLU A 1 77 ? 0.749 -1.417 11.264 1.00 93.44 77 GLU A O 1
ATOM 625 N N . GLU A 1 78 ? 1.310 -0.899 9.155 1.00 93.38 78 GLU A N 1
ATOM 626 C CA . GLU A 1 78 ? 1.872 -2.209 8.810 1.00 93.38 78 GLU A CA 1
ATOM 627 C C . GLU A 1 78 ? 3.026 -2.579 9.748 1.00 93.38 78 GLU A C 1
ATOM 629 O O . GLU A 1 78 ? 3.029 -3.653 10.349 1.00 93.38 78 GLU A O 1
ATOM 634 N N . ASN A 1 79 ? 3.975 -1.659 9.941 1.00 92.75 79 ASN A N 1
ATOM 635 C CA . ASN A 1 79 ? 5.102 -1.875 10.844 1.00 92.75 79 ASN A CA 1
ATOM 636 C C . ASN A 1 79 ? 4.658 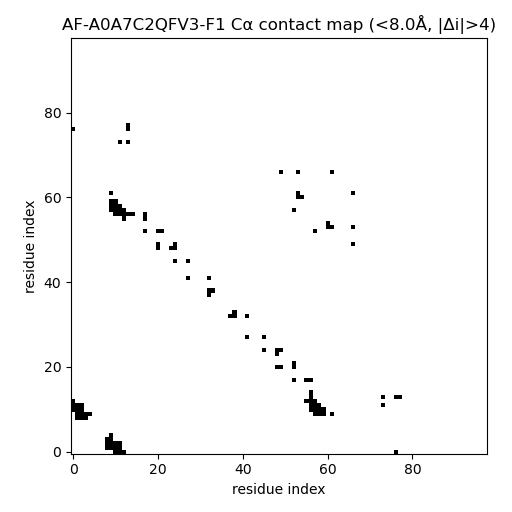-2.080 12.298 1.00 92.75 79 ASN A C 1
ATOM 638 O O . ASN A 1 79 ? 5.286 -2.851 13.026 1.00 92.75 79 ASN A O 1
ATOM 642 N N . ARG A 1 80 ? 3.588 -1.407 12.741 1.00 93.44 80 ARG A N 1
ATOM 643 C CA . ARG A 1 80 ? 3.013 -1.637 14.072 1.00 93.44 80 ARG A CA 1
ATOM 644 C C . ARG A 1 80 ? 2.427 -3.045 14.181 1.00 93.44 80 ARG A C 1
ATOM 646 O O . ARG A 1 80 ? 2.785 -3.762 15.110 1.00 93.44 80 ARG A O 1
ATOM 653 N N . GLN A 1 81 ? 1.594 -3.452 13.223 1.00 91.00 81 GLN A N 1
ATOM 654 C CA . GLN A 1 81 ? 0.976 -4.783 13.217 1.00 91.00 81 GLN A CA 1
ATOM 655 C C . GLN A 1 81 ? 2.021 -5.904 13.145 1.00 91.00 81 GLN A C 1
ATOM 657 O O . GLN A 1 81 ? 1.863 -6.933 13.799 1.00 91.00 81 GLN A O 1
ATOM 662 N N . LEU A 1 82 ? 3.116 -5.702 12.404 1.00 91.75 82 LEU A N 1
ATOM 663 C CA . LEU A 1 82 ? 4.218 -6.661 12.347 1.00 91.75 82 LEU A CA 1
ATOM 664 C C . LEU A 1 82 ? 4.922 -6.811 13.703 1.00 91.75 82 LEU A C 1
ATOM 666 O O . LEU A 1 82 ? 5.199 -7.934 14.122 1.00 91.75 82 LEU A O 1
ATOM 670 N N . LYS A 1 83 ? 5.184 -5.704 14.409 1.00 94.19 83 LYS A N 1
ATOM 671 C CA . LYS A 1 83 ? 5.773 -5.743 15.759 1.00 94.19 83 LYS A CA 1
ATOM 672 C C . LYS A 1 83 ? 4.874 -6.487 16.744 1.00 94.19 83 LYS A C 1
ATOM 674 O O . LYS A 1 83 ? 5.347 -7.394 17.419 1.00 94.19 83 LYS A O 1
ATOM 679 N N . GLU A 1 84 ? 3.582 -6.167 16.756 1.00 93.44 84 GLU A N 1
ATOM 680 C CA . GLU A 1 84 ? 2.588 -6.843 17.602 1.00 93.44 84 GLU A CA 1
ATOM 681 C C . GLU A 1 84 ? 2.513 -8.351 17.294 1.00 93.44 84 GLU A C 1
ATOM 683 O O . GLU A 1 84 ? 2.449 -9.179 18.205 1.00 93.44 84 GLU A O 1
ATOM 688 N N . ALA A 1 85 ? 2.575 -8.733 16.013 1.00 91.69 85 ALA A N 1
ATOM 689 C CA . ALA A 1 85 ? 2.579 -10.135 15.602 1.00 91.69 85 ALA A CA 1
ATOM 690 C C . ALA A 1 85 ? 3.838 -10.888 16.069 1.00 91.69 85 ALA A C 1
ATOM 692 O O . ALA A 1 85 ? 3.737 -12.042 16.491 1.00 91.69 85 ALA A O 1
ATOM 693 N N . ILE A 1 86 ? 5.012 -10.248 16.021 1.00 94.56 86 ILE A N 1
ATOM 694 C CA . ILE A 1 86 ? 6.271 -10.821 16.521 1.00 94.56 86 ILE A CA 1
ATOM 695 C C . ILE A 1 86 ? 6.195 -11.034 18.035 1.00 94.56 86 ILE A C 1
ATOM 697 O O . ILE A 1 86 ? 6.480 -12.135 18.501 1.00 94.56 86 ILE A O 1
ATOM 701 N N . GLU A 1 87 ? 5.750 -10.030 18.794 1.00 95.44 87 GLU A N 1
ATOM 702 C CA . GLU A 1 87 ? 5.595 -10.130 20.252 1.00 95.44 87 GLU A CA 1
ATOM 703 C C . GLU A 1 87 ? 4.634 -11.264 20.644 1.00 95.44 87 GLU A C 1
ATOM 705 O O . GLU A 1 87 ? 4.921 -12.060 21.544 1.00 95.44 87 GLU A O 1
ATOM 710 N N . LEU A 1 88 ? 3.510 -11.394 19.928 1.00 95.50 88 LEU A N 1
ATOM 711 C CA . LEU A 1 88 ? 2.551 -12.477 20.145 1.00 95.50 88 LEU A CA 1
ATOM 712 C C . LEU A 1 88 ? 3.169 -13.853 19.860 1.00 95.50 88 LEU A C 1
ATOM 714 O O . LEU A 1 88 ? 2.966 -14.796 20.628 1.00 95.50 88 LEU A O 1
ATOM 718 N N . TYR A 1 89 ? 3.935 -13.970 18.775 1.00 94.50 89 TYR A N 1
ATOM 719 C CA . TYR A 1 89 ? 4.625 -15.206 18.417 1.00 94.50 89 TYR A CA 1
ATOM 720 C C . TYR A 1 89 ? 5.693 -15.593 19.450 1.00 94.50 89 TYR A C 1
ATOM 722 O O . TYR A 1 89 ? 5.795 -16.760 19.833 1.00 94.50 89 TYR A O 1
ATOM 730 N N . GLU A 1 90 ? 6.472 -14.628 19.939 1.00 94.38 90 GLU A N 1
ATOM 731 C CA . GLU A 1 90 ? 7.485 -14.856 20.971 1.00 94.38 90 GLU A CA 1
ATOM 732 C C . GLU A 1 90 ? 6.862 -15.311 22.290 1.00 94.38 90 GLU A C 1
ATOM 734 O O . GLU A 1 90 ? 7.337 -16.283 22.886 1.00 94.38 90 GLU A O 1
ATOM 739 N N . LYS A 1 91 ? 5.755 -14.680 22.702 1.00 93.56 91 LYS A N 1
ATOM 740 C CA . LYS A 1 91 ? 4.981 -15.098 23.874 1.00 93.56 91 LYS A CA 1
ATOM 741 C C . LYS A 1 91 ? 4.473 -16.532 23.724 1.00 93.56 91 LYS A C 1
ATOM 743 O O . LYS A 1 91 ? 4.734 -17.363 24.592 1.00 93.56 91 LYS A O 1
ATOM 748 N N . PHE A 1 92 ? 3.827 -16.844 22.598 1.00 93.75 92 PHE A N 1
ATOM 749 C CA . PHE A 1 92 ? 3.328 -18.190 22.310 1.00 93.75 92 PHE A CA 1
ATOM 750 C C . PHE A 1 92 ? 4.451 -19.235 22.373 1.00 93.75 92 PHE A C 1
ATOM 752 O O . PHE A 1 92 ? 4.314 -20.275 23.019 1.00 93.75 92 PHE A O 1
ATOM 759 N N . ARG A 1 93 ? 5.600 -18.943 21.753 1.00 92.31 93 ARG A N 1
ATOM 760 C CA . ARG A 1 93 ? 6.773 -19.825 21.764 1.00 92.31 93 ARG A CA 1
ATOM 761 C C . ARG A 1 93 ? 7.350 -20.016 23.169 1.00 92.31 93 ARG A C 1
ATOM 763 O O . ARG A 1 93 ? 7.853 -21.098 23.458 1.00 92.31 93 ARG A O 1
ATOM 770 N N . GLY A 1 94 ? 7.327 -18.986 24.013 1.00 89.25 94 GLY A N 1
ATOM 771 C CA . GLY A 1 94 ? 7.770 -19.065 25.406 1.00 89.25 94 GLY A CA 1
ATOM 772 C C . GLY A 1 94 ? 6.876 -19.968 26.257 1.00 89.25 94 GLY A C 1
ATOM 773 O O . GLY A 1 94 ? 7.388 -20.786 27.014 1.00 89.25 94 GLY A O 1
ATOM 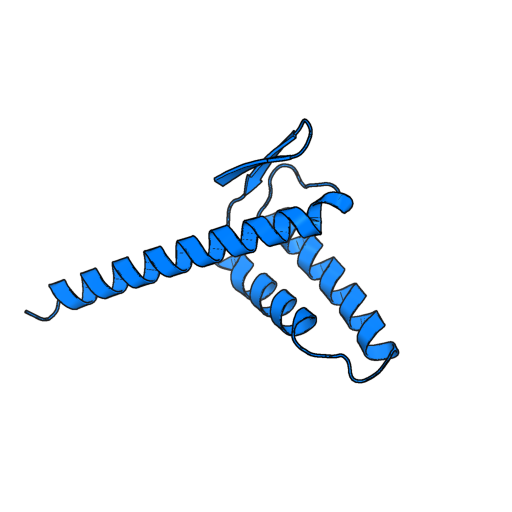774 N N . GLU A 1 95 ? 5.557 -19.874 26.078 1.00 87.69 95 GLU A N 1
ATOM 775 C CA . GLU A 1 95 ? 4.560 -20.666 26.818 1.00 87.69 95 GLU A CA 1
ATOM 776 C C . GLU A 1 95 ? 4.569 -22.160 26.446 1.00 87.69 95 GLU A C 1
ATOM 778 O O . GLU A 1 95 ? 4.260 -22.999 27.284 1.00 87.69 95 GLU A O 1
ATOM 783 N N . HIS A 1 96 ? 4.973 -22.509 25.220 1.00 76.62 96 HIS A N 1
ATOM 784 C CA . HIS A 1 96 ? 4.993 -23.892 24.710 1.00 76.62 96 HIS A CA 1
ATOM 785 C C . HIS A 1 96 ? 6.400 -24.517 24.700 1.00 76.62 96 HIS A C 1
ATOM 787 O O . HIS A 1 96 ? 6.648 -25.509 24.014 1.00 76.62 96 HIS A O 1
ATOM 793 N N . ARG A 1 97 ? 7.345 -23.911 25.428 1.00 67.88 97 ARG A N 1
ATOM 794 C CA . ARG A 1 97 ? 8.711 -24.420 25.640 1.00 67.88 97 ARG A CA 1
ATOM 795 C C . ARG A 1 97 ? 8.913 -25.115 26.996 1.00 67.88 97 ARG A C 1
ATOM 797 O O . ARG A 1 97 ? 10.051 -25.478 27.291 1.00 67.88 97 ARG A O 1
ATOM 804 N N . GLY A 1 98 ? 7.850 -25.272 27.792 1.00 55.34 98 GLY A N 1
ATOM 805 C CA . GLY A 1 98 ? 7.830 -25.992 29.074 1.00 55.34 98 GLY A CA 1
ATOM 806 C C . GLY A 1 98 ? 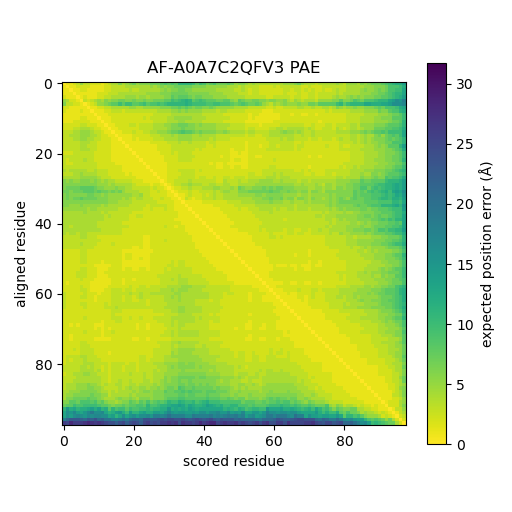7.364 -27.432 28.937 1.00 55.34 98 GLY A C 1
ATOM 807 O O . GLY A 1 98 ? 6.395 -27.654 28.179 1.00 55.34 98 GLY A O 1
#

pLDDT: mean 93.21, std 5.47, range [55.34, 97.38]

Nearest PDB structures (foldseek):
  4e6h-assembly1_A-2  TM=4.245E-01  e=4.527E+00  Kluyveromyces lactis NRRL Y-1140
  8g4o-assembly1_C  TM=5.794E-01  e=9.441E+00  Mus musculus